Protein AF-A0A2V9IB71-F1 (afdb_monomer_lite)

Structure (mmCIF, N/CA/C/O backbone):
data_AF-A0A2V9IB71-F1
#
_entry.id   AF-A0A2V9IB71-F1
#
loop_
_atom_site.group_PDB
_atom_site.id
_atom_site.type_symbol
_atom_site.label_atom_id
_atom_site.label_alt_id
_atom_site.label_comp_id
_atom_site.label_asym_id
_atom_site.label_entity_id
_atom_site.label_seq_id
_atom_site.pdbx_PDB_ins_code
_atom_site.Cartn_x
_atom_site.Cartn_y
_atom_site.Cartn_z
_atom_site.occupancy
_atom_site.B_iso_or_equiv
_atom_site.auth_seq_id
_atom_site.auth_comp_id
_atom_site.auth_asym_id
_atom_site.auth_atom_id
_atom_site.pdbx_PDB_model_num
ATOM 1 N N . MET A 1 1 ? -5.243 -15.585 31.622 1.00 52.66 1 MET A N 1
ATOM 2 C CA . MET A 1 1 ? -4.274 -14.483 31.849 1.00 52.66 1 MET A CA 1
ATOM 3 C C . MET A 1 1 ? -2.897 -14.805 31.273 1.00 52.66 1 MET A C 1
ATOM 5 O O . MET A 1 1 ? -2.291 -13.898 30.727 1.00 52.66 1 MET A O 1
ATOM 9 N N . PHE A 1 2 ? -2.395 -16.045 31.374 1.00 57.78 2 PHE A N 1
ATOM 10 C CA . PHE A 1 2 ? -1.126 -16.440 30.735 1.00 57.78 2 PHE A CA 1
ATOM 11 C C . PHE A 1 2 ? -1.254 -16.776 29.236 1.00 57.78 2 PHE A C 1
ATOM 13 O O . PHE A 1 2 ? -0.265 -16.691 28.517 1.00 57.78 2 PHE A O 1
ATOM 20 N N . ASP A 1 3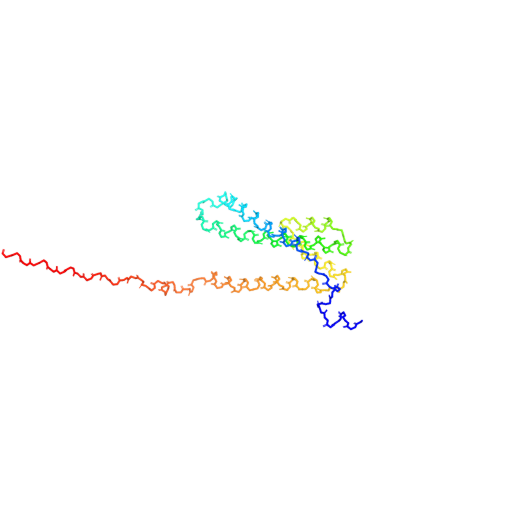 ? -2.456 -17.104 28.749 1.00 55.62 3 ASP A N 1
ATOM 21 C CA . ASP A 1 3 ? -2.676 -17.454 27.336 1.00 55.62 3 ASP A CA 1
ATOM 22 C C . ASP A 1 3 ? -2.537 -16.257 26.379 1.00 55.62 3 ASP A C 1
ATOM 24 O O . ASP A 1 3 ? -2.032 -16.418 25.272 1.00 55.62 3 ASP A O 1
ATOM 28 N N . ASP A 1 4 ? -2.909 -15.049 26.820 1.00 55.03 4 ASP A N 1
ATOM 29 C CA . ASP A 1 4 ? -2.855 -13.828 25.997 1.00 55.03 4 ASP A CA 1
ATOM 30 C C . ASP A 1 4 ? -1.445 -13.209 25.910 1.00 55.03 4 ASP A C 1
ATOM 32 O O . ASP A 1 4 ? -1.207 -12.321 25.097 1.00 55.03 4 ASP A O 1
ATOM 36 N N . THR A 1 5 ? -0.501 -13.633 26.759 1.00 58.12 5 THR A N 1
ATOM 37 C CA . THR A 1 5 ? 0.853 -13.048 26.831 1.00 58.12 5 THR A CA 1
ATOM 38 C C . THR A 1 5 ? 1.955 -13.961 26.302 1.00 58.12 5 THR A C 1
ATOM 40 O O . THR A 1 5 ? 3.039 -13.468 25.995 1.00 58.12 5 THR A O 1
ATOM 43 N N . LEU A 1 6 ? 1.704 -15.269 26.174 1.00 59.66 6 LEU A N 1
ATOM 44 C CA . LEU A 1 6 ? 2.703 -16.245 25.719 1.00 59.66 6 LEU A CA 1
ATOM 45 C C . LEU A 1 6 ? 2.548 -16.674 24.257 1.00 59.66 6 LEU A C 1
ATOM 47 O O . LEU A 1 6 ? 3.479 -17.254 23.700 1.00 59.66 6 LEU A O 1
ATOM 51 N N . LEU A 1 7 ? 1.410 -16.389 23.623 1.00 62.25 7 LEU A N 1
ATOM 52 C CA . LEU A 1 7 ? 1.149 -16.773 22.241 1.00 62.25 7 LEU A CA 1
ATOM 53 C C . LEU A 1 7 ? 0.576 -15.581 21.470 1.00 62.25 7 LEU A C 1
ATOM 55 O O . LEU A 1 7 ? -0.632 -15.381 21.446 1.00 62.25 7 LEU A O 1
ATOM 59 N N . ASP A 1 8 ? 1.420 -14.878 20.7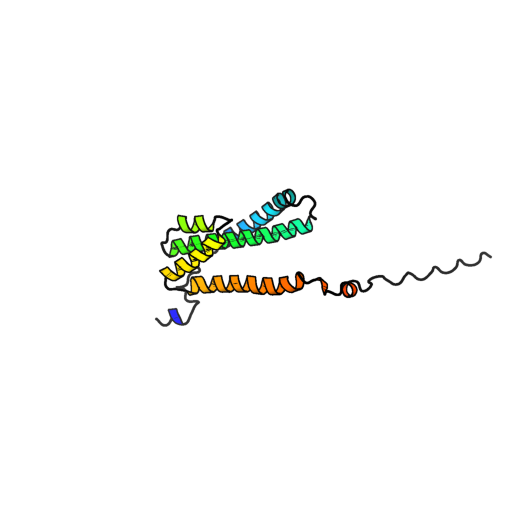08 1.00 55.38 8 ASP A N 1
ATOM 60 C CA . ASP A 1 8 ? 0.968 -13.966 19.632 1.00 55.38 8 ASP A CA 1
ATOM 61 C C . ASP A 1 8 ? 0.079 -14.696 18.586 1.00 55.38 8 ASP A C 1
ATOM 63 O O . ASP A 1 8 ? -0.511 -14.080 17.704 1.00 55.38 8 ASP A O 1
ATOM 67 N N . SER A 1 9 ? -0.023 -16.030 18.676 1.00 55.12 9 SER A N 1
ATOM 68 C CA . SER A 1 9 ? -0.904 -16.906 17.891 1.00 55.12 9 SER A CA 1
ATOM 69 C C . SER A 1 9 ? -2.220 -17.277 18.596 1.00 55.12 9 SER A C 1
ATOM 71 O O . SER A 1 9 ? -2.930 -18.162 18.113 1.00 55.12 9 SER A O 1
ATOM 73 N N . ALA A 1 10 ? -2.549 -16.669 19.742 1.00 53.34 10 ALA A N 1
ATOM 74 C CA . ALA A 1 10 ? -3.798 -16.950 20.441 1.00 53.34 10 ALA A CA 1
ATOM 75 C C . ALA A 1 10 ? -5.014 -16.617 19.541 1.00 53.34 10 ALA A C 1
ATOM 77 O O . ALA A 1 10 ? -5.016 -15.585 18.864 1.00 53.34 10 ALA A O 1
ATOM 78 N N . PRO A 1 11 ? -6.077 -17.448 19.535 1.00 50.25 11 PRO A N 1
ATOM 79 C CA . PRO A 1 11 ? -7.252 -17.259 18.677 1.00 50.25 11 PRO A CA 1
ATOM 80 C C . PRO A 1 11 ? -8.003 -15.934 18.908 1.00 50.25 11 PRO A C 1
ATOM 82 O O . PRO A 1 11 ? -8.854 -15.564 18.099 1.00 50.25 11 PRO A O 1
ATOM 85 N N . SER A 1 12 ? -7.698 -15.217 19.995 1.00 53.78 12 SER A N 1
ATOM 86 C CA . SER A 1 12 ? -8.190 -13.869 20.290 1.00 53.78 12 SER A CA 1
ATOM 87 C C . SER A 1 12 ? -7.629 -12.799 19.337 1.00 53.78 12 SER A C 1
ATOM 89 O O . SER A 1 12 ? -8.268 -11.762 19.150 1.00 53.78 12 SER A O 1
ATOM 91 N N . HIS A 1 13 ? -6.505 -13.057 18.660 1.00 59.75 13 HIS A N 1
ATOM 92 C CA . HIS A 1 13 ? -5.891 -12.161 17.675 1.00 59.75 13 HIS A CA 1
ATOM 93 C C . HIS A 1 13 ? -6.344 -12.496 16.248 1.00 59.75 13 HIS A C 1
ATOM 95 O O . HIS A 1 13 ? -5.562 -12.914 15.393 1.00 59.75 13 HIS A O 1
ATOM 101 N N . ALA A 1 14 ? -7.636 -12.321 15.965 1.00 67.31 14 ALA A N 1
ATOM 102 C CA . ALA A 1 14 ? -8.135 -12.472 14.601 1.00 67.31 14 ALA A CA 1
ATOM 103 C C . ALA A 1 14 ? -7.451 -11.450 13.662 1.00 67.31 14 ALA A C 1
ATOM 105 O O . ALA A 1 14 ? -7.395 -10.259 13.992 1.00 67.31 14 ALA A O 1
ATOM 106 N N . PRO A 1 15 ? -6.953 -11.867 12.482 1.00 74.31 15 PRO A N 1
ATOM 107 C CA . PRO A 1 15 ? -6.295 -10.958 11.552 1.00 74.31 15 PRO A CA 1
ATOM 108 C C . PRO A 1 15 ? -7.268 -9.868 11.086 1.00 74.31 15 PRO A C 1
ATOM 110 O O . PRO A 1 15 ? -8.379 -10.157 10.635 1.00 74.31 15 PRO A O 1
ATOM 113 N N . ILE A 1 16 ? -6.830 -8.605 11.159 1.00 81.62 16 ILE A N 1
ATOM 114 C CA . ILE A 1 16 ? -7.620 -7.433 10.735 1.00 81.62 16 ILE A CA 1
ATOM 115 C C . ILE A 1 16 ? -8.004 -7.564 9.248 1.00 81.62 16 ILE A C 1
ATOM 117 O O . ILE A 1 16 ? -9.139 -7.299 8.847 1.00 81.62 16 ILE A O 1
ATOM 121 N N . LEU A 1 17 ? -7.070 -8.048 8.422 1.00 86.88 17 LEU A N 1
ATOM 122 C CA . LEU A 1 17 ? -7.278 -8.313 7.000 1.00 86.88 17 LEU A CA 1
ATOM 123 C C . LEU A 1 17 ? -7.778 -9.746 6.765 1.00 86.88 17 LEU A C 1
ATOM 125 O O . LEU A 1 17 ? -7.020 -10.711 6.789 1.00 86.88 17 LEU A O 1
ATOM 129 N N . LYS A 1 18 ? -9.070 -9.869 6.458 1.00 90.50 18 LYS A N 1
ATOM 130 C CA . LYS A 1 18 ? -9.700 -11.101 5.941 1.00 90.50 18 LYS A CA 1
ATOM 131 C C . LYS A 1 18 ? -9.290 -11.415 4.492 1.00 90.50 18 LYS A C 1
ATOM 133 O O . LYS A 1 18 ? -8.945 -10.504 3.742 1.00 90.50 18 LYS A O 1
ATOM 138 N N . SER A 1 19 ? -9.456 -12.671 4.059 1.00 88.88 19 SER A N 1
ATOM 139 C CA . SER A 1 19 ? -9.137 -13.146 2.694 1.00 88.88 19 SER A CA 1
ATOM 140 C C . SER A 1 19 ? -9.819 -12.352 1.577 1.00 88.88 19 SER A C 1
ATOM 142 O O . SER A 1 19 ? -9.246 -12.172 0.509 1.00 88.88 19 SER A O 1
ATOM 144 N N . VAL A 1 20 ? -11.015 -11.813 1.830 1.00 90.88 20 VAL A N 1
ATOM 145 C CA . VAL A 1 20 ? -11.730 -10.961 0.866 1.00 90.88 20 VAL A CA 1
ATOM 146 C C . VAL A 1 20 ? -10.924 -9.702 0.523 1.00 90.88 20 VAL A C 1
ATOM 148 O O . VAL A 1 20 ? -10.859 -9.325 -0.641 1.00 90.88 20 VAL A O 1
ATOM 151 N N . HIS A 1 21 ? -10.250 -9.081 1.496 1.00 92.25 21 HIS A N 1
ATOM 152 C CA . HIS A 1 21 ? -9.446 -7.878 1.253 1.00 92.25 21 HIS A CA 1
ATOM 153 C C . HIS A 1 21 ? -8.208 -8.174 0.404 1.00 92.25 21 HIS A C 1
ATOM 155 O O . HIS A 1 21 ? -7.833 -7.367 -0.442 1.00 92.25 21 HIS A O 1
ATOM 161 N N . TRP A 1 22 ? -7.612 -9.356 0.581 1.00 91.94 22 TRP A N 1
ATOM 162 C CA . TRP A 1 22 ? -6.511 -9.821 -0.261 1.00 91.94 22 TRP A CA 1
ATOM 163 C C . TRP A 1 22 ? -6.952 -10.031 -1.710 1.00 91.94 22 TRP A C 1
ATOM 165 O O . TRP A 1 22 ? -6.248 -9.618 -2.627 1.00 91.94 22 TRP A O 1
ATOM 175 N N . ILE A 1 23 ? -8.142 -10.601 -1.924 1.00 94.56 23 ILE A N 1
ATOM 176 C CA . ILE A 1 23 ? -8.715 -10.764 -3.268 1.00 94.56 23 ILE A CA 1
ATOM 177 C C . ILE A 1 23 ? -9.008 -9.399 -3.901 1.00 94.56 23 ILE A C 1
ATOM 179 O O . ILE A 1 23 ? -8.690 -9.197 -5.070 1.00 94.56 23 ILE A O 1
ATOM 183 N N . ILE A 1 24 ? -9.561 -8.447 -3.138 1.00 93.06 24 ILE A N 1
ATOM 184 C CA . ILE A 1 24 ? -9.805 -7.076 -3.616 1.00 93.06 24 ILE A CA 1
ATOM 185 C C . ILE A 1 24 ? -8.493 -6.417 -4.046 1.00 93.06 24 ILE A C 1
ATOM 187 O O . ILE A 1 24 ? -8.423 -5.845 -5.131 1.00 93.06 24 ILE A O 1
ATOM 191 N N . ALA A 1 25 ? -7.445 -6.522 -3.231 1.00 93.38 25 ALA A N 1
ATOM 192 C CA . ALA A 1 25 ? -6.148 -5.945 -3.550 1.00 93.38 25 ALA A CA 1
ATOM 193 C C . ALA A 1 25 ? -5.489 -6.584 -4.773 1.00 93.38 25 ALA A C 1
ATOM 195 O O . ALA A 1 25 ? -4.943 -5.876 -5.617 1.00 93.38 25 ALA A O 1
ATOM 196 N N . LEU A 1 26 ? -5.570 -7.909 -4.900 1.00 95.44 26 LEU A N 1
ATOM 197 C CA . LEU A 1 26 ? -5.055 -8.619 -6.066 1.00 95.44 26 LEU A CA 1
ATOM 198 C C . LEU A 1 26 ? -5.840 -8.238 -7.327 1.00 95.44 26 LEU A C 1
ATOM 200 O O . LEU A 1 26 ? -5.240 -7.962 -8.363 1.00 95.44 26 LEU A O 1
ATOM 204 N N . GLY A 1 27 ? -7.166 -8.132 -7.227 1.00 95.06 27 GLY A N 1
ATOM 205 C CA . GLY A 1 27 ? -8.012 -7.613 -8.298 1.00 95.06 27 GLY A CA 1
ATOM 206 C C . GLY A 1 27 ? -7.626 -6.188 -8.700 1.00 95.06 27 GLY A C 1
ATOM 207 O O . GLY A 1 27 ? -7.449 -5.915 -9.884 1.00 95.06 27 GLY A O 1
ATOM 208 N N . ALA A 1 28 ? -7.413 -5.296 -7.729 1.00 95.44 28 ALA A N 1
ATOM 209 C CA . ALA A 1 28 ? -6.961 -3.928 -7.978 1.00 95.44 28 ALA A CA 1
ATOM 210 C C . ALA A 1 28 ? -5.578 -3.887 -8.648 1.00 95.44 28 ALA A C 1
ATOM 212 O O . ALA A 1 28 ? -5.373 -3.089 -9.560 1.00 95.44 28 ALA A O 1
ATOM 213 N N . ALA A 1 29 ? -4.656 -4.771 -8.258 1.00 95.12 29 ALA A N 1
ATOM 214 C CA . ALA A 1 29 ? -3.340 -4.877 -8.882 1.00 95.12 29 ALA A CA 1
ATOM 215 C C . ALA A 1 29 ? -3.429 -5.305 -10.352 1.00 95.12 29 ALA A C 1
ATOM 217 O O . ALA A 1 29 ? -2.787 -4.709 -11.216 1.00 95.12 29 ALA A O 1
ATOM 218 N N . VAL A 1 30 ? -4.266 -6.305 -10.644 1.00 96.38 30 VAL A N 1
ATOM 219 C CA . VAL A 1 30 ? -4.520 -6.790 -12.007 1.00 96.38 30 VAL A CA 1
ATOM 220 C C . VAL A 1 30 ? -5.167 -5.696 -12.856 1.00 96.38 30 VAL A C 1
ATOM 222 O O . VAL A 1 30 ? -4.722 -5.440 -13.973 1.00 96.38 30 VAL A O 1
ATOM 225 N N . VAL A 1 31 ? -6.168 -4.993 -12.319 1.00 96.00 31 VAL A N 1
ATOM 226 C CA . VAL A 1 31 ? -6.790 -3.848 -12.999 1.00 96.00 31 VAL A CA 1
ATOM 227 C C . VAL A 1 31 ? -5.761 -2.749 -13.252 1.00 96.00 31 VAL A C 1
ATOM 229 O O . VAL A 1 31 ? -5.681 -2.256 -14.372 1.00 96.00 31 VAL A O 1
ATOM 232 N N . GLY A 1 32 ? -4.939 -2.399 -12.260 1.00 93.50 32 GLY A N 1
ATOM 233 C CA . GLY A 1 32 ? -3.876 -1.402 -12.396 1.00 93.50 32 GLY A CA 1
ATOM 234 C C . GLY A 1 32 ? -2.842 -1.771 -13.462 1.00 93.50 32 GLY A C 1
ATOM 235 O O . GLY A 1 32 ? -2.431 -0.904 -14.230 1.00 93.50 32 GLY A O 1
ATOM 236 N N . TYR A 1 33 ? -2.481 -3.054 -13.566 1.00 93.69 33 TYR A N 1
ATOM 237 C CA . TYR A 1 33 ? -1.609 -3.564 -14.625 1.00 93.69 33 TYR A CA 1
ATOM 238 C C . TYR A 1 33 ? -2.226 -3.354 -16.010 1.00 93.69 33 TYR A C 1
ATOM 240 O O . TYR A 1 33 ? -1.604 -2.726 -16.868 1.00 93.69 33 TYR A O 1
ATOM 248 N N . PHE A 1 34 ? -3.464 -3.817 -16.215 1.00 94.19 34 PHE A N 1
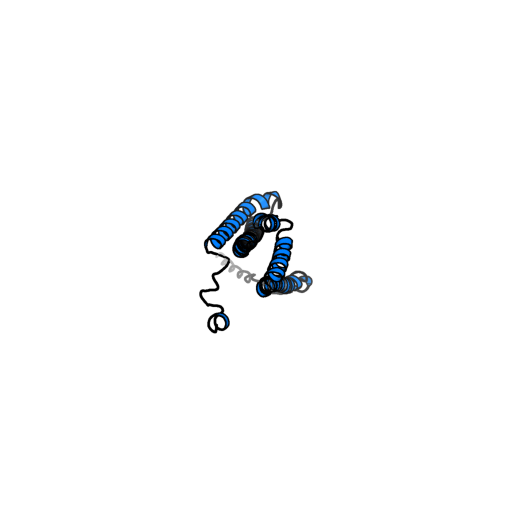ATOM 249 C CA . PHE A 1 34 ? -4.139 -3.679 -17.505 1.00 94.19 34 PHE A CA 1
ATOM 250 C C . PHE A 1 34 ? -4.353 -2.211 -17.878 1.00 94.19 34 PHE A C 1
ATOM 252 O O . PHE A 1 34 ? -4.067 -1.808 -19.005 1.00 94.19 34 PHE A O 1
ATOM 259 N N . LEU A 1 35 ? -4.794 -1.386 -16.928 1.00 92.00 35 LEU A N 1
ATOM 260 C CA . LEU A 1 35 ? -4.974 0.045 -17.152 1.00 92.00 35 LEU A CA 1
ATOM 261 C C . LEU A 1 35 ? -3.643 0.712 -17.517 1.00 92.00 35 LEU A C 1
ATOM 263 O O . LEU A 1 35 ? -3.598 1.509 -18.450 1.00 92.00 35 LEU A O 1
ATOM 267 N N . GLY A 1 36 ? -2.557 0.325 -16.844 1.00 89.69 36 GLY A N 1
ATOM 268 C CA . GLY A 1 36 ? -1.197 0.739 -17.166 1.00 89.69 36 GLY A CA 1
ATOM 269 C C . GLY A 1 36 ? -0.824 0.422 -18.610 1.00 89.69 36 GLY A C 1
ATOM 270 O O . GLY A 1 36 ? -0.411 1.328 -19.332 1.00 89.69 36 GLY A O 1
ATOM 271 N N . THR A 1 37 ? -1.052 -0.808 -19.075 1.00 88.31 37 THR A N 1
ATOM 272 C CA . THR A 1 37 ? -0.690 -1.207 -20.447 1.00 88.31 37 THR A CA 1
ATOM 273 C C . THR A 1 37 ? -1.377 -0.378 -21.529 1.00 88.31 37 THR A C 1
ATOM 275 O O . THR A 1 37 ? -0.795 -0.194 -22.594 1.00 88.31 37 THR A O 1
ATOM 278 N N . TYR A 1 38 ? -2.577 0.149 -21.270 1.00 88.62 38 TYR A N 1
ATOM 279 C CA . TYR A 1 38 ? -3.300 0.994 -22.226 1.00 88.62 38 TYR A CA 1
ATOM 280 C C . TYR A 1 38 ? -3.054 2.497 -22.017 1.00 88.62 38 TYR A C 1
ATOM 282 O O . TYR A 1 38 ? -3.060 3.253 -22.987 1.00 88.62 38 TYR A O 1
ATOM 290 N N . ALA A 1 39 ? -2.823 2.943 -20.779 1.00 87.31 39 ALA A N 1
ATOM 291 C CA . ALA A 1 39 ? -2.677 4.359 -20.436 1.00 87.31 39 ALA A CA 1
ATOM 292 C C . ALA A 1 39 ? -1.229 4.872 -20.529 1.00 87.31 39 ALA A C 1
ATOM 294 O O . ALA A 1 39 ? -1.013 6.003 -20.959 1.00 87.31 39 ALA A O 1
ATOM 295 N N . LEU A 1 40 ? -0.228 4.064 -20.159 1.00 84.62 40 LEU A N 1
ATOM 296 C CA . LEU A 1 40 ? 1.190 4.449 -20.236 1.00 84.62 40 LEU A CA 1
ATOM 297 C C . LEU A 1 40 ? 1.638 4.815 -21.661 1.00 84.62 40 LEU A C 1
ATOM 299 O O . LEU A 1 40 ? 2.281 5.854 -21.798 1.00 84.62 40 LEU A O 1
ATOM 303 N N . PRO A 1 41 ? 1.265 4.074 -22.727 1.00 85.19 41 PRO A N 1
ATOM 304 C CA . PRO A 1 41 ? 1.641 4.431 -24.098 1.00 85.19 41 PRO A CA 1
ATOM 305 C C . PRO A 1 41 ? 1.131 5.805 -24.554 1.00 85.19 41 PRO A C 1
ATOM 307 O O . PRO A 1 41 ? 1.743 6.419 -25.424 1.00 85.19 41 PRO A O 1
ATOM 310 N N . LEU A 1 42 ? 0.030 6.300 -23.969 1.00 84.06 42 LEU A N 1
ATOM 311 C CA . LEU A 1 42 ? -0.484 7.649 -24.238 1.00 84.06 42 LEU A CA 1
ATOM 312 C C . LEU A 1 42 ? 0.447 8.745 -23.695 1.00 84.06 42 LEU A C 1
ATOM 314 O O . LEU A 1 42 ? 0.457 9.853 -24.222 1.00 84.06 42 LEU A O 1
ATOM 318 N N . LEU A 1 43 ? 1.204 8.443 -22.638 1.00 80.06 43 LEU A N 1
ATOM 319 C CA . LEU A 1 43 ? 2.110 9.374 -21.963 1.00 80.06 43 LEU A CA 1
ATOM 320 C C . LEU A 1 43 ? 3.568 9.199 -22.413 1.00 80.06 43 LEU A C 1
ATOM 322 O O . LEU A 1 43 ? 4.319 10.171 -22.436 1.00 80.06 43 LEU A O 1
ATOM 326 N N . SER A 1 44 ? 3.977 7.980 -22.778 1.00 71.50 44 SER A N 1
ATOM 327 C CA . SER A 1 44 ? 5.353 7.619 -23.147 1.00 71.50 44 SER A CA 1
ATOM 328 C C . SER A 1 44 ? 5.500 7.281 -24.635 1.00 71.50 44 SER A C 1
ATOM 330 O O . SER A 1 44 ? 6.070 6.250 -24.996 1.00 71.50 44 SER A O 1
ATOM 332 N N . ALA A 1 45 ? 4.973 8.150 -25.507 1.00 74.88 45 ALA A N 1
ATOM 333 C CA . ALA A 1 45 ? 4.956 7.963 -26.959 1.00 74.88 45 ALA A CA 1
ATOM 334 C C . ALA A 1 45 ? 6.284 7.385 -27.500 1.00 74.88 45 ALA A C 1
ATOM 336 O O . ALA A 1 45 ? 7.325 8.039 -27.457 1.00 74.88 45 ALA A O 1
ATOM 337 N N . GLY A 1 46 ? 6.237 6.145 -28.006 1.00 71.31 46 GLY A N 1
ATOM 338 C CA . GLY A 1 46 ? 7.388 5.456 -28.604 1.00 71.31 46 GLY A CA 1
ATOM 339 C C . GLY A 1 46 ? 8.210 4.550 -27.675 1.00 71.31 46 GLY A C 1
ATOM 340 O O . GLY A 1 46 ? 9.249 4.054 -28.106 1.00 71.31 46 GLY A O 1
ATOM 341 N N . ALA A 1 47 ? 7.785 4.305 -26.432 1.00 77.19 47 ALA A N 1
ATOM 342 C CA . ALA A 1 47 ? 8.454 3.345 -25.551 1.00 77.19 47 ALA A CA 1
ATOM 343 C C . ALA A 1 47 ? 8.348 1.890 -26.064 1.00 77.19 47 ALA A C 1
ATOM 345 O O . ALA A 1 47 ? 7.326 1.477 -26.612 1.00 77.19 47 ALA A O 1
ATOM 346 N N . ASP A 1 48 ? 9.406 1.099 -25.849 1.00 86.38 48 ASP A N 1
ATOM 347 C CA . ASP A 1 48 ? 9.440 -0.333 -26.177 1.00 86.38 48 ASP A CA 1
ATOM 348 C C . ASP A 1 48 ? 8.310 -1.083 -25.427 1.00 86.38 48 ASP A C 1
ATOM 350 O O . ASP A 1 48 ? 8.150 -0.885 -24.214 1.00 86.38 48 ASP A O 1
ATOM 354 N N . PRO A 1 49 ? 7.545 -1.972 -26.095 1.00 84.06 49 PRO A N 1
ATOM 355 C CA . PRO A 1 49 ? 6.502 -2.785 -25.463 1.00 84.06 49 PRO A CA 1
ATOM 356 C C . PRO A 1 49 ? 6.945 -3.508 -24.183 1.00 84.06 49 PRO A C 1
ATOM 358 O O . PRO A 1 49 ? 6.159 -3.640 -23.240 1.00 84.06 49 PRO A O 1
ATOM 361 N N . LYS A 1 50 ? 8.207 -3.949 -24.105 1.00 86.81 50 LYS A N 1
ATOM 362 C CA . LYS A 1 50 ? 8.758 -4.591 -22.900 1.00 86.81 50 LYS A CA 1
ATOM 363 C C . LYS A 1 50 ? 8.856 -3.619 -21.727 1.00 86.81 50 LYS A C 1
ATOM 365 O O . LYS A 1 50 ? 8.528 -3.988 -20.599 1.00 86.81 50 LYS A O 1
ATOM 370 N N . VAL A 1 51 ? 9.267 -2.379 -21.990 1.00 87.25 51 VAL A N 1
ATOM 371 C CA . VAL A 1 51 ? 9.364 -1.320 -20.974 1.00 87.25 51 VAL A CA 1
ATOM 372 C C . VAL A 1 51 ? 7.972 -0.957 -20.470 1.00 87.25 51 VAL A C 1
ATOM 374 O O . VAL A 1 51 ? 7.768 -0.880 -19.260 1.00 87.25 51 VAL A O 1
ATOM 377 N N . ILE A 1 52 ? 6.996 -0.835 -21.372 1.00 87.50 52 ILE A N 1
ATOM 378 C CA . ILE A 1 52 ? 5.596 -0.563 -21.016 1.00 87.50 52 ILE A CA 1
ATOM 379 C C . ILE A 1 52 ? 5.033 -1.686 -20.138 1.00 87.50 52 ILE A C 1
ATOM 381 O O . ILE A 1 52 ? 4.396 -1.404 -19.122 1.00 87.50 52 ILE A O 1
ATOM 385 N N . SER A 1 53 ? 5.303 -2.955 -20.466 1.00 88.12 53 SER A N 1
ATOM 386 C CA . SER A 1 53 ? 4.871 -4.086 -19.633 1.00 88.12 53 SER A CA 1
ATOM 387 C C . SER A 1 53 ? 5.508 -4.050 -18.242 1.00 88.12 53 SER A C 1
ATOM 389 O O . SER A 1 53 ? 4.821 -4.279 -17.246 1.00 88.12 53 SER A O 1
ATOM 391 N N . MET A 1 54 ? 6.802 -3.735 -18.142 1.00 89.56 54 MET A N 1
ATOM 392 C CA . MET A 1 54 ? 7.482 -3.632 -16.847 1.00 89.56 54 MET A CA 1
ATOM 393 C C . MET A 1 54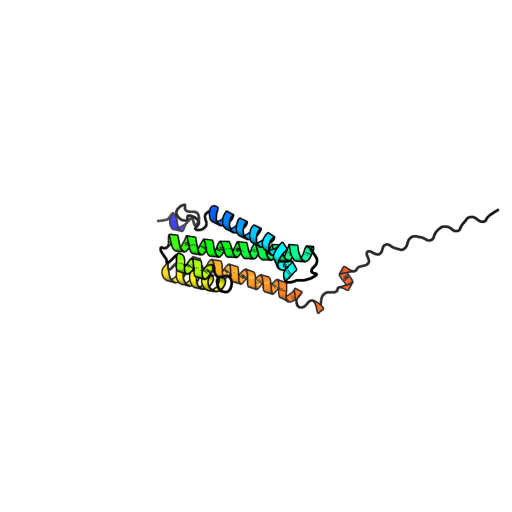 ? 6.945 -2.465 -16.006 1.00 89.56 54 MET A C 1
ATOM 395 O O . MET A 1 54 ? 6.644 -2.648 -14.827 1.00 89.56 54 MET A O 1
ATOM 399 N N . GLN A 1 55 ? 6.750 -1.291 -16.613 1.00 90.19 55 GLN A N 1
ATOM 400 C CA . GLN A 1 55 ? 6.162 -0.122 -15.950 1.00 90.19 55 GLN A CA 1
ATOM 401 C C . GLN A 1 55 ? 4.727 -0.388 -15.484 1.00 90.19 55 GLN A C 1
ATOM 403 O O . GLN A 1 55 ? 4.362 -0.018 -14.369 1.00 90.19 55 GLN A O 1
ATOM 408 N N . SER A 1 56 ? 3.935 -1.088 -16.295 1.00 90.31 56 SER A N 1
ATOM 409 C CA . SER A 1 56 ? 2.572 -1.497 -15.938 1.00 90.31 56 SER A CA 1
ATOM 410 C C . SER A 1 56 ? 2.567 -2.494 -14.780 1.00 90.31 56 SER A C 1
ATOM 412 O O . SER A 1 56 ? 1.711 -2.411 -13.904 1.00 90.31 56 SER A O 1
ATOM 414 N N . GLY A 1 57 ? 3.548 -3.404 -14.729 1.00 92.75 57 GLY A N 1
ATOM 415 C CA . GLY A 1 57 ? 3.762 -4.317 -13.601 1.00 92.75 57 GLY A CA 1
ATOM 416 C C . GLY A 1 57 ? 4.008 -3.570 -12.294 1.00 92.75 57 GLY A C 1
ATOM 417 O O . GLY A 1 57 ? 3.328 -3.817 -11.299 1.00 92.75 57 GLY A O 1
ATOM 418 N N . ILE A 1 58 ? 4.930 -2.605 -12.319 1.00 92.19 58 ILE A N 1
ATOM 419 C CA . ILE A 1 58 ? 5.237 -1.750 -11.164 1.00 92.19 58 ILE A CA 1
ATOM 420 C C . ILE A 1 58 ? 3.990 -0.971 -10.730 1.00 92.19 58 ILE A C 1
ATOM 422 O O . ILE A 1 58 ? 3.650 -0.967 -9.547 1.00 92.19 58 ILE A O 1
ATOM 426 N N . LEU A 1 59 ? 3.272 -0.365 -11.679 1.00 93.06 59 LEU A N 1
ATOM 427 C CA . LEU A 1 59 ? 2.037 0.363 -11.396 1.00 93.06 59 LEU A CA 1
ATOM 428 C C . LEU A 1 59 ? 0.976 -0.544 -10.758 1.00 93.06 59 LEU A C 1
ATOM 430 O O . LEU A 1 59 ? 0.387 -0.168 -9.750 1.00 93.06 59 LEU A O 1
ATOM 434 N N . GLY A 1 60 ? 0.766 -1.746 -11.299 1.00 94.12 60 GLY A N 1
ATOM 435 C CA . GLY A 1 60 ? -0.165 -2.730 -10.748 1.00 94.12 60 GLY A CA 1
ATOM 436 C C . GLY A 1 60 ? 0.170 -3.103 -9.304 1.00 94.12 60 GLY A C 1
ATOM 437 O O . GLY A 1 60 ? -0.707 -3.068 -8.443 1.00 94.12 60 GLY A O 1
ATOM 438 N N . VAL A 1 61 ? 1.442 -3.375 -8.998 1.00 94.50 61 VAL A N 1
ATOM 439 C CA . VAL A 1 61 ? 1.882 -3.658 -7.619 1.00 94.50 61 VAL A CA 1
ATOM 440 C C . VAL A 1 61 ? 1.609 -2.468 -6.695 1.00 94.50 61 VAL A C 1
ATOM 442 O O . VAL A 1 61 ? 1.057 -2.660 -5.613 1.00 94.50 61 VAL A O 1
ATOM 445 N N . LEU A 1 62 ? 1.922 -1.240 -7.120 1.00 93.25 62 LEU A N 1
ATOM 446 C CA . LEU A 1 62 ? 1.655 -0.034 -6.326 1.00 93.25 62 LEU A CA 1
ATOM 447 C C . LEU A 1 62 ? 0.156 0.170 -6.072 1.00 93.25 62 LEU A C 1
ATOM 449 O O . LEU A 1 62 ? -0.234 0.456 -4.940 1.00 93.25 62 LEU A O 1
ATOM 453 N N . VAL A 1 63 ? -0.688 -0.032 -7.088 1.00 94.94 63 VAL A N 1
ATOM 454 C CA . VAL A 1 63 ? -2.152 0.038 -6.954 1.00 94.94 63 VAL A CA 1
ATOM 455 C C . VAL A 1 63 ? -2.667 -1.045 -6.004 1.00 94.94 63 VAL A C 1
ATOM 457 O O . VAL A 1 63 ? -3.505 -0.754 -5.152 1.00 94.94 63 VAL A O 1
ATOM 460 N N . GLY A 1 64 ? -2.147 -2.271 -6.089 1.00 94.44 64 GLY A N 1
ATOM 461 C CA . GLY A 1 64 ? -2.496 -3.364 -5.178 1.00 94.44 64 GLY A CA 1
ATOM 462 C C . GLY A 1 64 ? -2.121 -3.071 -3.725 1.00 94.44 64 GLY A C 1
ATOM 463 O O . GLY A 1 64 ? -2.952 -3.210 -2.826 1.00 94.44 64 GLY A O 1
ATOM 464 N N . CYS A 1 65 ? -0.894 -2.602 -3.492 1.00 93.25 65 CYS A N 1
ATOM 465 C CA . CYS A 1 65 ? -0.431 -2.177 -2.171 1.00 93.25 65 CYS A CA 1
ATOM 466 C C . CYS A 1 65 ? -1.290 -1.034 -1.618 1.00 93.25 65 CYS A C 1
ATOM 468 O O . CYS A 1 65 ? -1.675 -1.058 -0.452 1.00 93.25 65 CYS A O 1
ATOM 470 N N . TYR A 1 66 ? -1.645 -0.062 -2.456 1.00 93.00 66 TYR A N 1
ATOM 471 C CA . TYR A 1 66 ? -2.519 1.040 -2.067 1.00 93.00 66 TYR A CA 1
ATOM 472 C C . TYR A 1 66 ? -3.949 0.575 -1.746 1.00 93.00 66 TYR A C 1
ATOM 474 O O . TYR A 1 66 ? -4.551 1.007 -0.767 1.00 93.00 66 TYR A O 1
ATOM 482 N N . ALA A 1 67 ? -4.492 -0.376 -2.505 1.00 94.56 67 ALA A N 1
ATOM 483 C CA . ALA A 1 67 ? -5.779 -0.983 -2.182 1.00 94.56 67 ALA A CA 1
ATOM 484 C C . ALA A 1 67 ? -5.740 -1.713 -0.826 1.00 94.56 67 ALA A C 1
ATOM 486 O O . ALA A 1 67 ? -6.705 -1.625 -0.062 1.00 94.56 67 ALA A O 1
ATOM 487 N N . LEU A 1 68 ? -4.626 -2.379 -0.488 1.00 93.31 68 LEU A N 1
ATOM 488 C CA . LEU A 1 68 ? -4.437 -2.988 0.834 1.00 93.31 68 LEU A CA 1
ATOM 489 C C . LEU A 1 68 ? -4.412 -1.953 1.956 1.00 93.31 68 LEU A C 1
ATOM 491 O O . LEU A 1 68 ? -5.039 -2.201 2.985 1.00 93.31 68 LEU A O 1
ATOM 495 N N . THR A 1 69 ? -3.741 -0.809 1.788 1.00 92.88 69 THR A N 1
ATOM 496 C CA . THR A 1 69 ? -3.719 0.227 2.836 1.00 92.88 69 THR A CA 1
ATOM 497 C C . THR A 1 69 ? -5.117 0.787 3.084 1.00 92.88 69 THR A C 1
ATOM 499 O O . THR A 1 69 ? -5.532 0.894 4.237 1.00 92.88 69 THR A O 1
ATOM 502 N N . VAL A 1 70 ? -5.894 1.048 2.029 1.00 94.12 70 VAL A N 1
ATOM 503 C CA . VAL A 1 70 ? -7.294 1.490 2.150 1.00 94.12 70 VAL A CA 1
ATOM 504 C C . VAL A 1 70 ? -8.156 0.420 2.825 1.00 94.12 70 VAL A C 1
ATOM 506 O O . VAL A 1 70 ? -8.910 0.733 3.747 1.00 94.12 70 VAL A O 1
ATOM 509 N N . CYS A 1 71 ? -8.027 -0.848 2.419 1.00 94.19 71 CYS A N 1
ATOM 510 C CA . CYS A 1 71 ? -8.760 -1.957 3.036 1.00 94.19 71 CYS A CA 1
ATOM 511 C C . CYS A 1 71 ? -8.401 -2.130 4.515 1.00 94.19 71 CYS A C 1
ATOM 513 O O . CYS A 1 71 ? -9.289 -2.367 5.332 1.00 94.19 71 CYS A O 1
ATOM 515 N N . TYR A 1 72 ? -7.120 -1.991 4.861 1.00 93.06 72 TYR A N 1
ATOM 516 C CA . TYR A 1 72 ? -6.651 -2.036 6.239 1.00 93.06 72 TYR A CA 1
ATOM 517 C C . TYR A 1 72 ? -7.291 -0.925 7.071 1.00 93.06 72 TYR A C 1
ATOM 519 O O . TYR A 1 72 ? -7.899 -1.223 8.093 1.00 93.06 72 TYR A O 1
ATOM 527 N N . VAL A 1 73 ? -7.223 0.334 6.617 1.00 94.12 73 VAL A N 1
ATOM 528 C CA . VAL A 1 73 ? -7.824 1.475 7.333 1.00 94.12 73 VAL A CA 1
ATOM 529 C C . VAL A 1 73 ? -9.330 1.289 7.486 1.00 94.12 73 VAL A C 1
ATOM 531 O O . VAL A 1 73 ? -9.874 1.516 8.565 1.00 94.12 73 VAL A O 1
ATOM 534 N N . TYR A 1 74 ? -10.010 0.825 6.436 1.00 93.38 74 TYR A N 1
ATOM 535 C CA . TYR A 1 74 ? -11.442 0.550 6.474 1.00 93.38 74 TYR A CA 1
ATOM 536 C C . TYR A 1 74 ? -11.803 -0.533 7.503 1.00 93.38 74 TYR A C 1
ATOM 538 O O . TYR A 1 74 ? -12.701 -0.328 8.325 1.00 93.38 74 TYR A O 1
ATOM 546 N N . ALA A 1 75 ? -11.108 -1.672 7.477 1.00 91.44 75 ALA A N 1
ATOM 547 C CA . ALA A 1 75 ? -11.347 -2.778 8.398 1.00 91.44 75 ALA A CA 1
ATOM 548 C C . ALA A 1 75 ? -10.994 -2.393 9.843 1.00 91.44 75 ALA A C 1
ATOM 550 O O . ALA A 1 75 ? -11.786 -2.631 10.753 1.00 91.44 75 ALA A O 1
ATOM 551 N N . ASP A 1 76 ? -9.861 -1.730 10.058 1.00 91.12 76 ASP A N 1
ATOM 552 C CA . ASP A 1 76 ? -9.405 -1.327 11.388 1.00 91.12 76 ASP A CA 1
ATOM 553 C C . ASP A 1 76 ? -10.327 -0.259 12.008 1.00 91.12 76 ASP A C 1
ATOM 555 O O . ASP A 1 76 ? -10.739 -0.392 13.160 1.00 91.12 76 ASP A O 1
ATOM 559 N N . CYS A 1 77 ? -10.787 0.731 11.230 1.00 91.06 77 CYS A N 1
ATOM 560 C CA . CYS A 1 77 ? -11.776 1.710 11.701 1.00 91.06 77 CYS A CA 1
ATOM 561 C C . CYS A 1 77 ? -13.089 1.053 12.141 1.00 91.06 77 CYS A C 1
ATOM 563 O O . CYS A 1 77 ? -13.670 1.460 13.148 1.00 91.06 77 CYS A O 1
ATOM 565 N N . ARG A 1 78 ? -13.562 0.043 11.396 1.00 89.19 78 ARG A N 1
ATOM 566 C CA . ARG A 1 78 ? -14.773 -0.721 11.737 1.00 89.19 78 ARG A CA 1
ATOM 567 C C . ARG A 1 78 ? -14.601 -1.499 13.037 1.00 89.19 78 ARG A C 1
ATOM 569 O O . ARG A 1 78 ? -15.551 -1.579 13.807 1.00 89.19 78 ARG A O 1
ATOM 576 N N . HIS A 1 79 ? -13.417 -2.061 13.268 1.00 86.94 79 HIS A N 1
ATOM 577 C CA . HIS A 1 79 ? -13.110 -2.813 14.484 1.00 86.94 79 HIS A CA 1
ATOM 578 C C . HIS A 1 79 ? -13.016 -1.898 15.716 1.00 86.94 79 HIS A C 1
ATOM 580 O O . HIS A 1 79 ? -13.464 -2.281 16.791 1.00 86.94 79 HIS A O 1
ATOM 586 N N . LEU A 1 80 ? -12.474 -0.687 15.558 1.00 86.81 80 LEU A N 1
ATOM 587 C CA . LEU A 1 80 ? -12.273 0.276 16.652 1.00 86.81 80 LEU A CA 1
ATOM 588 C C . LEU A 1 80 ? -13.453 1.232 16.879 1.00 86.81 80 LEU A C 1
ATOM 590 O O . LEU A 1 80 ? -13.442 2.000 17.837 1.00 86.81 80 LEU A O 1
ATOM 594 N N . GLY A 1 81 ? -14.455 1.228 15.995 1.00 86.88 81 GLY A N 1
ATOM 595 C CA . GLY A 1 81 ? -15.597 2.145 16.067 1.00 86.88 81 GLY A CA 1
ATOM 596 C C . GLY A 1 81 ? -15.268 3.597 15.692 1.00 86.88 81 GLY A C 1
ATOM 597 O O . GLY A 1 81 ? -16.010 4.508 16.056 1.00 86.88 81 GLY A O 1
ATOM 598 N N . PHE A 1 82 ? -14.169 3.839 14.970 1.00 90.38 82 PHE A N 1
ATOM 599 C CA . PHE A 1 82 ? -13.814 5.170 14.467 1.00 90.38 82 PHE A CA 1
ATOM 600 C C . PHE A 1 82 ? -14.634 5.550 13.224 1.00 90.38 82 PHE A C 1
ATOM 602 O O . PHE A 1 82 ? -15.295 4.713 12.601 1.00 90.38 82 PHE A O 1
ATOM 609 N N . SER A 1 83 ? -14.581 6.830 12.831 1.00 90.19 83 SER A N 1
ATOM 610 C CA . SER A 1 83 ? -15.270 7.377 11.653 1.00 90.19 83 SER A CA 1
ATOM 611 C C . SER A 1 83 ? -14.743 6.766 10.347 1.00 90.19 83 SER A C 1
ATOM 613 O O . SER A 1 83 ? -13.925 7.344 9.631 1.00 90.19 83 SER A O 1
ATOM 615 N N . THR A 1 84 ? -15.256 5.579 10.020 1.00 89.44 84 THR A N 1
ATOM 616 C CA . THR A 1 84 ? -14.780 4.734 8.915 1.00 89.44 84 THR A CA 1
ATOM 617 C C . THR A 1 84 ? -14.824 5.474 7.582 1.00 89.44 84 THR A C 1
ATOM 619 O O . THR A 1 84 ? -13.873 5.407 6.813 1.00 89.44 84 THR A O 1
ATOM 622 N N . ALA A 1 85 ? -15.902 6.218 7.319 1.00 88.62 85 ALA A N 1
ATOM 623 C CA . ALA A 1 85 ? -16.052 6.966 6.075 1.00 88.62 85 ALA A CA 1
ATOM 624 C C . ALA A 1 85 ? -14.993 8.069 5.931 1.00 88.62 85 ALA A C 1
ATOM 626 O O . ALA A 1 85 ? -14.416 8.212 4.862 1.00 88.62 85 ALA A O 1
ATOM 627 N N . LEU A 1 86 ? -14.695 8.814 7.000 1.00 91.00 86 LEU A N 1
ATOM 628 C CA . LEU A 1 86 ? -13.719 9.904 6.960 1.00 91.00 86 LEU A CA 1
ATOM 629 C C . LEU A 1 86 ? -12.313 9.361 6.706 1.00 91.00 86 LEU A C 1
ATOM 631 O O . LEU A 1 86 ? -11.657 9.768 5.756 1.00 91.00 86 LEU A O 1
ATOM 635 N N . TRP A 1 87 ? -11.866 8.399 7.510 1.00 91.50 87 TRP A N 1
ATOM 636 C CA . TRP A 1 87 ? -10.501 7.891 7.388 1.00 91.50 87 TRP A CA 1
ATOM 637 C C . TRP A 1 87 ? -10.291 7.079 6.110 1.00 91.50 87 TRP A C 1
ATOM 639 O O . TRP A 1 87 ? -9.296 7.290 5.424 1.00 91.50 87 TRP A O 1
ATOM 649 N N . ALA A 1 88 ? -11.247 6.231 5.718 1.00 89.56 88 ALA A N 1
ATOM 650 C CA . ALA A 1 88 ? -11.121 5.465 4.481 1.00 89.56 88 ALA A CA 1
ATOM 651 C C . ALA A 1 88 ? -11.139 6.363 3.233 1.00 89.56 88 ALA A C 1
ATOM 653 O O . ALA A 1 88 ? -10.370 6.113 2.310 1.00 89.56 88 ALA A O 1
ATOM 654 N N . THR A 1 89 ? -11.968 7.417 3.194 1.00 89.69 89 THR A N 1
ATOM 655 C CA . THR A 1 89 ? -12.004 8.337 2.037 1.00 89.69 89 THR A CA 1
ATOM 656 C C . THR A 1 89 ? -10.742 9.184 1.934 1.00 89.69 89 THR A C 1
ATOM 658 O O . THR A 1 89 ? -10.197 9.319 0.841 1.00 89.69 89 THR A O 1
ATOM 661 N N . LEU A 1 90 ? -10.233 9.696 3.058 1.00 92.19 90 LEU A N 1
ATOM 662 C CA . LEU A 1 90 ? -8.974 10.441 3.087 1.00 92.19 90 LEU A CA 1
ATOM 663 C C . LEU A 1 90 ? -7.793 9.566 2.651 1.00 92.19 90 LEU A C 1
ATOM 665 O O . LEU A 1 90 ? -6.961 10.004 1.857 1.00 92.19 90 LEU A O 1
ATOM 669 N N . THR A 1 91 ? -7.741 8.314 3.114 1.00 91.62 91 THR A N 1
ATOM 670 C CA . THR A 1 91 ? -6.705 7.365 2.694 1.00 91.62 91 THR A CA 1
ATOM 671 C C . THR A 1 91 ? -6.867 6.925 1.241 1.00 91.62 91 THR A C 1
ATOM 673 O O . THR A 1 91 ? -5.850 6.691 0.602 1.00 91.62 91 THR A O 1
ATOM 676 N N . ALA A 1 92 ? -8.087 6.854 0.697 1.00 91.56 92 ALA A N 1
ATOM 677 C CA . ALA A 1 92 ? -8.361 6.460 -0.692 1.00 91.56 92 ALA A CA 1
ATOM 678 C C . ALA A 1 92 ? -8.061 7.547 -1.741 1.00 91.56 92 ALA A C 1
ATOM 680 O O . ALA A 1 92 ? -8.114 7.266 -2.940 1.00 91.56 92 ALA A O 1
ATOM 681 N N . LEU A 1 93 ? -7.724 8.771 -1.320 1.00 90.81 93 LEU A N 1
ATOM 682 C CA . LEU A 1 93 ? -7.324 9.839 -2.233 1.00 90.81 93 LEU A CA 1
ATOM 683 C C . LEU A 1 93 ? -5.869 9.633 -2.712 1.00 90.81 93 LEU A C 1
ATOM 685 O O . LEU A 1 93 ? -4.951 9.771 -1.906 1.00 90.81 93 LEU A O 1
ATOM 689 N N . PRO A 1 94 ? -5.595 9.370 -4.002 1.00 81.69 94 PRO A N 1
ATOM 690 C CA . PRO A 1 94 ? -4.289 8.863 -4.447 1.00 81.69 94 PRO A CA 1
ATOM 691 C C . PRO A 1 94 ? -3.114 9.828 -4.221 1.00 81.69 94 PRO A C 1
ATOM 693 O O . PRO A 1 94 ? -1.996 9.387 -3.978 1.00 81.69 94 PRO A O 1
ATOM 696 N N . LEU A 1 95 ? -3.354 11.143 -4.250 1.00 82.69 95 LEU A N 1
ATOM 697 C CA . LEU A 1 95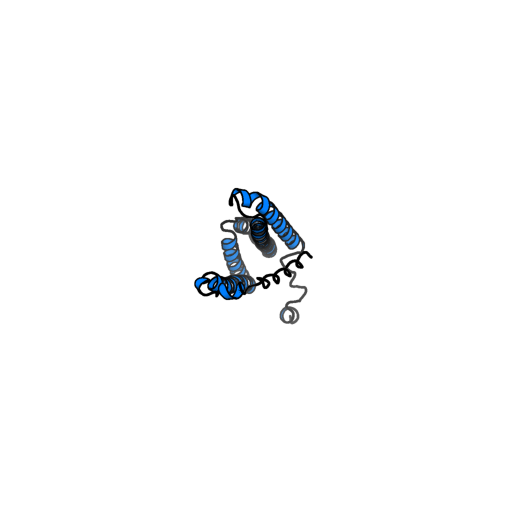 ? -2.304 12.162 -4.097 1.00 82.69 95 LEU A CA 1
ATOM 698 C C . LEU A 1 95 ? -1.795 12.319 -2.655 1.00 82.69 95 LEU A C 1
ATOM 700 O O . LEU A 1 95 ? -0.653 12.708 -2.439 1.00 82.69 95 LEU A O 1
ATOM 704 N N . VAL A 1 96 ? -2.645 12.048 -1.666 1.00 87.94 96 VAL A N 1
ATOM 705 C CA . VAL A 1 96 ? -2.379 12.319 -0.236 1.00 87.94 96 VAL A CA 1
ATOM 706 C C . VAL A 1 96 ? -2.630 11.100 0.648 1.00 87.94 96 VAL A C 1
ATOM 708 O O . VAL A 1 96 ? -2.378 11.133 1.850 1.00 87.94 96 VAL A O 1
ATOM 711 N N . GLY A 1 97 ? -3.098 10.001 0.064 1.00 87.44 97 GLY A N 1
ATOM 712 C CA . GLY A 1 97 ? -3.585 8.832 0.778 1.00 87.44 97 GLY A CA 1
ATOM 713 C C . GLY A 1 97 ? -2.518 8.161 1.626 1.00 87.44 97 GLY A C 1
ATOM 714 O O . GLY A 1 97 ? -2.802 7.747 2.744 1.00 87.44 97 GLY A O 1
ATOM 715 N N . PHE A 1 98 ? -1.270 8.132 1.150 1.00 87.94 98 PHE A N 1
ATOM 716 C CA . PHE A 1 98 ? -0.143 7.620 1.931 1.00 87.94 98 PHE A CA 1
ATOM 717 C C . PHE A 1 98 ? 0.148 8.478 3.173 1.00 87.94 98 PHE A C 1
ATOM 719 O O . PHE A 1 98 ? 0.382 7.945 4.255 1.00 87.94 98 PHE A O 1
ATOM 726 N N . LEU A 1 99 ? 0.060 9.807 3.055 1.00 91.81 99 LEU A N 1
ATOM 727 C CA . LEU A 1 99 ? 0.222 10.711 4.195 1.00 91.81 99 LEU A CA 1
ATOM 728 C C . LEU A 1 99 ? -0.912 10.517 5.211 1.00 91.81 99 LEU A C 1
ATOM 730 O O . LEU A 1 99 ? -0.653 10.397 6.408 1.00 91.81 99 LEU A O 1
ATOM 734 N N . PHE A 1 100 ? -2.158 10.415 4.740 1.00 93.25 100 PHE A N 1
ATOM 735 C CA . PHE A 1 100 ? -3.303 10.122 5.605 1.00 93.25 100 PHE A CA 1
ATOM 736 C C . PHE A 1 100 ? -3.233 8.734 6.236 1.00 93.25 100 PHE A C 1
ATOM 738 O O . PHE A 1 100 ? -3.659 8.580 7.375 1.00 93.25 100 PHE A O 1
ATOM 745 N N . PHE A 1 101 ? -2.664 7.743 5.549 1.00 93.81 101 PHE A N 1
ATOM 746 C CA . PHE A 1 101 ? -2.385 6.429 6.121 1.00 93.81 101 PHE A CA 1
ATOM 747 C C . PHE A 1 101 ? -1.403 6.529 7.294 1.00 93.81 101 PHE A C 1
ATOM 749 O O . PHE A 1 101 ? -1.694 6.011 8.369 1.00 93.81 101 PHE A O 1
ATOM 756 N N . LEU A 1 102 ? -0.288 7.253 7.143 1.00 93.88 102 LEU A N 1
ATOM 757 C CA . LEU A 1 102 ? 0.653 7.464 8.248 1.00 93.88 102 LEU A CA 1
ATOM 758 C C . LEU A 1 102 ? -0.008 8.204 9.418 1.00 93.88 102 LEU A C 1
ATOM 760 O O . LEU A 1 102 ? 0.074 7.743 10.555 1.00 93.88 102 LEU A O 1
ATOM 764 N N . LEU A 1 103 ? -0.723 9.302 9.149 1.00 94.31 103 LEU A N 1
ATOM 765 C CA . LEU A 1 103 ? -1.472 10.034 10.177 1.00 94.31 103 LEU A CA 1
ATOM 766 C C . LEU A 1 103 ? -2.500 9.143 10.881 1.00 94.31 103 LEU A C 1
ATOM 768 O O . LEU A 1 103 ? -2.628 9.212 12.103 1.00 94.31 103 LEU A O 1
ATOM 772 N N . TYR A 1 104 ? -3.192 8.283 10.132 1.00 94.06 104 TYR A N 1
ATOM 773 C CA . TYR A 1 104 ? -4.125 7.308 10.681 1.00 94.06 104 TYR A CA 1
ATOM 774 C C . TYR A 1 104 ? -3.429 6.331 11.631 1.00 94.06 104 TYR A C 1
ATOM 776 O O . TYR A 1 104 ? -3.950 6.077 12.714 1.00 94.06 104 TYR A O 1
ATOM 784 N N . LEU A 1 105 ? -2.253 5.808 11.275 1.00 93.62 105 LEU A N 1
ATOM 785 C CA . LEU A 1 105 ? -1.511 4.893 12.145 1.00 93.62 105 LEU A CA 1
ATOM 786 C C . LEU A 1 105 ? -1.141 5.555 13.477 1.00 93.62 105 LEU A C 1
ATOM 788 O O . LEU A 1 105 ? -1.407 4.982 14.534 1.00 93.62 105 LEU A O 1
ATOM 792 N N . PHE A 1 106 ? -0.604 6.779 13.450 1.00 94.44 106 PHE A N 1
ATOM 793 C CA . PHE A 1 106 ? -0.294 7.532 14.672 1.00 94.44 106 PHE A CA 1
ATOM 794 C C . PHE A 1 106 ? -1.551 7.874 15.478 1.00 94.44 106 PHE A C 1
ATOM 796 O O . PHE A 1 106 ? -1.557 7.746 16.704 1.00 94.44 106 PHE A O 1
ATOM 803 N N . TYR A 1 107 ? -2.634 8.259 14.802 1.00 93.75 107 TYR A N 1
ATOM 804 C CA . TYR A 1 107 ? -3.921 8.517 15.441 1.00 93.75 107 TYR A CA 1
ATOM 805 C C . TYR A 1 107 ? -4.450 7.257 16.141 1.00 93.75 107 TYR A C 1
ATOM 807 O O . TYR A 1 107 ? -4.741 7.299 17.338 1.00 93.75 107 TYR A O 1
ATOM 815 N N . SER A 1 108 ? -4.499 6.129 15.428 1.00 91.81 108 SER A N 1
ATOM 816 C CA . SER A 1 108 ? -4.956 4.831 15.933 1.00 91.81 108 SER A CA 1
ATOM 817 C C . SER A 1 108 ? -4.107 4.368 17.121 1.00 91.81 108 SER A C 1
ATOM 819 O O . SER A 1 108 ? -4.665 4.017 18.162 1.00 91.81 108 SER A O 1
ATOM 821 N N . ALA A 1 109 ? -2.776 4.475 17.045 1.00 91.50 109 ALA A N 1
ATOM 822 C CA . ALA A 1 109 ? -1.875 4.162 18.158 1.00 91.50 109 ALA A CA 1
ATOM 823 C C . ALA A 1 109 ? -2.113 5.061 19.382 1.00 91.50 109 ALA A C 1
ATOM 825 O O . ALA A 1 109 ? -2.234 4.563 20.499 1.00 91.50 109 ALA A O 1
ATOM 826 N N . SER A 1 110 ? -2.259 6.376 19.188 1.00 93.25 110 SER A N 1
ATOM 827 C CA . SER A 1 110 ? -2.485 7.314 20.299 1.00 93.25 110 SER A CA 1
ATOM 828 C C . SER A 1 110 ? -3.822 7.093 21.014 1.00 93.25 110 SER A C 1
ATOM 830 O O . SER A 1 110 ? -3.926 7.320 22.218 1.00 93.25 110 SER A O 1
ATOM 832 N N . LYS A 1 111 ? -4.851 6.643 20.282 1.00 90.69 111 LYS A N 1
ATOM 833 C CA . LYS A 1 111 ? -6.192 6.390 20.823 1.00 90.69 111 LYS A CA 1
ATOM 834 C C . LYS A 1 111 ? -6.339 5.017 21.460 1.00 90.69 111 LYS A C 1
ATOM 836 O O . LYS A 1 111 ? -7.098 4.889 22.413 1.00 90.69 111 LYS A O 1
ATOM 841 N N . THR A 1 112 ? -5.644 4.012 20.938 1.00 87.62 112 THR A N 1
ATOM 842 C CA . THR A 1 112 ? -5.704 2.640 21.463 1.00 87.62 112 THR A CA 1
ATOM 843 C C . THR A 1 112 ? -4.646 2.361 22.527 1.00 87.62 112 THR A C 1
ATOM 845 O O . THR A 1 112 ? -4.786 1.404 23.279 1.00 87.62 112 THR A O 1
ATOM 848 N N . GLY A 1 113 ? -3.591 3.180 22.605 1.00 87.88 113 GLY A N 1
ATOM 849 C CA . GLY A 1 113 ? -2.428 2.941 23.464 1.00 87.88 113 GLY A CA 1
ATOM 850 C C . GLY A 1 113 ? -1.479 1.861 22.929 1.00 87.88 113 GLY A C 1
ATOM 851 O O . GLY A 1 113 ? -0.384 1.698 23.464 1.00 87.88 113 GLY A O 1
ATOM 852 N N . ASP A 1 114 ? -1.860 1.155 21.859 1.00 87.75 114 ASP A N 1
ATOM 853 C CA . ASP A 1 114 ? -1.052 0.117 21.229 1.00 87.75 114 ASP A CA 1
ATOM 854 C C . ASP A 1 114 ? -0.212 0.696 20.086 1.00 87.75 114 ASP A C 1
ATOM 856 O O . ASP A 1 114 ? -0.623 0.793 18.925 1.00 87.75 114 ASP A O 1
ATOM 860 N N . TRP A 1 115 ? 1.014 1.076 20.435 1.00 87.56 115 TRP A N 1
ATOM 861 C CA . TRP A 1 115 ? 1.977 1.644 19.498 1.00 87.56 115 TRP A CA 1
ATOM 862 C C . TRP A 1 115 ? 2.488 0.647 18.460 1.00 87.56 115 TRP A C 1
ATOM 864 O O . TRP A 1 115 ? 2.950 1.094 17.408 1.00 87.56 115 TRP A O 1
ATOM 874 N N . LYS A 1 116 ? 2.356 -0.672 18.682 1.00 87.38 116 LYS A N 1
ATOM 875 C CA . LYS A 1 116 ? 2.798 -1.690 17.710 1.00 87.38 116 LYS A CA 1
ATOM 876 C C . LYS A 1 116 ? 2.102 -1.507 16.361 1.00 87.38 116 LYS A C 1
ATOM 878 O O . LYS A 1 116 ? 2.708 -1.710 15.311 1.00 87.38 116 LYS A O 1
ATOM 883 N N . ARG A 1 117 ? 0.853 -1.037 16.387 1.00 85.00 117 ARG A N 1
ATOM 884 C CA . ARG A 1 117 ? 0.034 -0.758 15.200 1.00 85.00 117 ARG A CA 1
ATOM 885 C C . ARG A 1 117 ? 0.630 0.312 14.289 1.00 85.00 117 ARG A C 1
ATOM 887 O O . ARG A 1 117 ? 0.431 0.241 13.082 1.00 85.00 117 ARG A O 1
ATOM 894 N N . ALA A 1 118 ? 1.358 1.279 14.848 1.00 91.38 118 ALA A N 1
ATOM 895 C CA . ALA A 1 118 ? 2.027 2.324 14.078 1.00 91.38 118 ALA A CA 1
ATOM 896 C C . ALA A 1 118 ? 3.500 2.008 13.821 1.00 91.38 118 ALA A C 1
ATOM 898 O O . ALA A 1 118 ? 3.978 2.185 12.703 1.00 91.38 118 ALA A O 1
ATOM 899 N N . THR A 1 119 ? 4.224 1.523 14.830 1.00 92.06 119 THR A N 1
ATOM 900 C CA . THR A 1 119 ? 5.673 1.328 14.723 1.00 92.06 119 THR A CA 1
ATOM 901 C C . THR A 1 119 ? 6.038 0.213 13.752 1.00 92.06 119 THR A C 1
ATOM 903 O O . THR A 1 119 ? 7.003 0.377 13.010 1.00 92.06 119 THR A O 1
ATOM 906 N N . ILE A 1 120 ? 5.257 -0.874 13.687 1.00 91.69 120 ILE A N 1
ATOM 907 C CA . ILE A 1 120 ? 5.549 -1.999 12.788 1.00 91.69 120 ILE A CA 1
ATOM 908 C C . ILE A 1 120 ? 5.450 -1.574 11.311 1.00 91.69 120 ILE A C 1
ATOM 910 O O . ILE A 1 120 ? 6.454 -1.702 10.607 1.00 91.69 120 ILE A O 1
ATOM 914 N N . PRO A 1 121 ? 4.323 -1.024 10.802 1.00 90.56 121 PRO A N 1
ATOM 915 C CA . PRO A 1 121 ? 4.253 -0.613 9.399 1.00 90.56 121 PRO A CA 1
ATOM 916 C C . PRO A 1 121 ? 5.253 0.494 9.054 1.00 90.56 121 PRO A C 1
ATOM 918 O O . PRO A 1 121 ? 5.857 0.456 7.984 1.00 90.56 121 PRO A O 1
ATOM 921 N N . VAL A 1 122 ? 5.460 1.460 9.957 1.00 93.19 122 VAL A N 1
ATOM 922 C CA . VAL A 1 122 ? 6.412 2.560 9.742 1.00 93.19 122 VAL A CA 1
ATOM 923 C C . VAL A 1 122 ? 7.846 2.038 9.626 1.00 93.19 122 VAL A C 1
ATOM 925 O O . VAL A 1 122 ? 8.573 2.493 8.745 1.00 93.19 122 VAL A O 1
ATOM 928 N N . ALA A 1 123 ? 8.240 1.057 10.444 1.00 94.12 123 ALA A N 1
ATOM 929 C CA . ALA A 1 123 ? 9.559 0.436 10.357 1.00 94.12 123 ALA A CA 1
ATOM 930 C C . ALA A 1 123 ? 9.775 -0.265 9.008 1.00 94.12 123 ALA A C 1
ATOM 932 O O . ALA A 1 123 ? 10.788 -0.025 8.360 1.00 94.12 123 ALA A O 1
ATOM 933 N N . TYR A 1 124 ? 8.808 -1.060 8.534 1.00 93.00 124 TYR A N 1
ATOM 934 C CA . TYR A 1 124 ? 8.914 -1.716 7.224 1.00 93.00 124 TYR A CA 1
ATOM 935 C C . TYR A 1 124 ? 8.959 -0.719 6.062 1.00 93.00 124 TYR A C 1
ATOM 937 O O . TYR A 1 124 ? 9.723 -0.911 5.121 1.00 93.00 124 TYR A O 1
ATOM 945 N N . ILE A 1 125 ? 8.171 0.358 6.121 1.00 91.81 125 ILE A N 1
ATOM 946 C CA . ILE A 1 125 ? 8.215 1.434 5.120 1.00 91.81 125 ILE A CA 1
ATOM 947 C C . ILE A 1 125 ? 9.606 2.073 5.093 1.00 91.81 125 ILE A C 1
ATOM 949 O O . ILE A 1 125 ? 10.177 2.257 4.018 1.00 91.81 125 ILE A O 1
ATOM 953 N N . PHE A 1 126 ? 10.153 2.400 6.264 1.00 94.50 126 PHE A N 1
ATOM 954 C CA . PHE A 1 126 ? 11.484 2.986 6.378 1.00 94.50 126 PHE A CA 1
ATOM 955 C C . PHE A 1 126 ? 12.569 2.036 5.859 1.00 94.50 126 PHE A C 1
ATOM 957 O O . PHE A 1 126 ? 13.441 2.472 5.114 1.00 94.50 126 PHE A O 1
ATOM 964 N N . GLU A 1 127 ? 12.473 0.743 6.171 1.00 95.56 127 GLU A N 1
ATOM 965 C CA . GLU A 1 127 ? 13.401 -0.286 5.694 1.00 95.56 127 GLU A CA 1
ATOM 966 C C . GLU A 1 127 ? 13.366 -0.418 4.167 1.00 95.56 127 GLU A C 1
ATOM 968 O O . GLU A 1 127 ? 14.412 -0.405 3.523 1.00 95.56 127 GLU A O 1
ATOM 973 N N . ILE A 1 128 ? 12.175 -0.464 3.557 1.00 92.94 128 ILE A N 1
ATOM 974 C CA . ILE A 1 128 ? 12.026 -0.509 2.093 1.00 92.94 128 ILE A CA 1
ATOM 975 C C . ILE A 1 128 ? 12.676 0.720 1.446 1.00 92.94 128 ILE A C 1
ATOM 977 O O . ILE A 1 128 ? 13.358 0.590 0.429 1.00 92.94 128 ILE A O 1
ATOM 981 N N . ILE A 1 129 ? 12.492 1.907 2.033 1.00 93.44 129 ILE A N 1
ATOM 982 C CA . ILE A 1 129 ? 13.113 3.144 1.543 1.00 93.44 129 ILE A CA 1
ATOM 983 C C . ILE A 1 129 ? 14.635 3.081 1.699 1.00 93.44 129 ILE A C 1
ATOM 985 O O . ILE A 1 129 ? 15.349 3.403 0.754 1.00 93.44 129 ILE A O 1
ATOM 989 N N . LEU A 1 130 ? 15.142 2.654 2.857 1.00 95.56 130 LEU A N 1
ATOM 990 C CA . LEU A 1 130 ? 16.576 2.579 3.139 1.00 95.56 130 LEU A CA 1
ATOM 991 C C . LEU A 1 130 ? 17.266 1.581 2.207 1.00 95.56 130 LEU A C 1
ATOM 993 O O . LEU A 1 130 ? 18.227 1.945 1.527 1.00 95.56 130 LEU A O 1
ATOM 997 N N . VAL A 1 131 ? 16.749 0.355 2.120 1.00 95.31 131 VAL A N 1
ATOM 998 C CA . VAL A 1 131 ? 17.251 -0.687 1.213 1.00 95.31 131 VAL A CA 1
ATOM 999 C C . VAL A 1 131 ? 17.147 -0.223 -0.240 1.00 95.31 131 VAL A C 1
ATOM 1001 O O . VAL A 1 131 ? 18.102 -0.374 -1.002 1.00 95.31 131 VAL A O 1
ATOM 1004 N N . GLY A 1 132 ? 16.031 0.406 -0.617 1.00 91.06 132 GLY A N 1
ATOM 1005 C CA . GLY A 1 132 ? 15.854 1.019 -1.931 1.00 91.06 132 GLY A CA 1
ATOM 1006 C C . GLY A 1 132 ? 16.951 2.039 -2.238 1.00 91.06 132 GLY A C 1
ATOM 1007 O O . GLY A 1 132 ? 17.623 1.920 -3.257 1.00 91.06 132 GLY A O 1
ATOM 1008 N N . CYS A 1 133 ? 17.203 2.993 -1.342 1.00 92.38 133 CYS A N 1
ATOM 1009 C CA . CYS A 1 133 ? 18.277 3.979 -1.479 1.00 92.38 133 CYS A CA 1
ATOM 1010 C C . CYS A 1 133 ? 19.665 3.330 -1.567 1.00 92.38 133 CYS A C 1
ATOM 1012 O O . CYS A 1 133 ? 20.480 3.763 -2.381 1.00 92.38 133 CYS A O 1
ATOM 1014 N N . LEU A 1 134 ? 19.933 2.285 -0.779 1.00 91.75 134 LEU A N 1
ATOM 1015 C CA . LEU A 1 134 ? 21.207 1.563 -0.791 1.00 91.75 134 LEU A CA 1
ATOM 1016 C C . LEU A 1 134 ? 21.466 0.871 -2.138 1.00 91.75 134 LEU A C 1
ATOM 1018 O O . LEU A 1 134 ? 22.609 0.810 -2.582 1.00 91.75 134 LEU A O 1
ATOM 1022 N N . ILE A 1 135 ? 20.413 0.380 -2.799 1.00 89.62 135 ILE A N 1
ATOM 1023 C CA . ILE A 1 135 ? 20.486 -0.215 -4.141 1.00 89.62 135 ILE A CA 1
ATOM 1024 C C . ILE A 1 135 ? 20.552 0.871 -5.221 1.00 89.62 135 ILE A C 1
ATOM 1026 O O . ILE A 1 135 ? 21.331 0.755 -6.166 1.00 89.62 135 ILE A O 1
ATOM 1030 N N . LEU A 1 136 ? 19.748 1.931 -5.106 1.00 87.00 136 LEU A N 1
ATOM 1031 C CA . LEU A 1 136 ? 19.695 2.999 -6.105 1.00 87.00 136 LEU A CA 1
ATOM 1032 C C . LEU A 1 136 ? 20.984 3.822 -6.137 1.00 87.00 136 LEU A C 1
ATOM 1034 O O . LEU A 1 136 ? 21.428 4.180 -7.221 1.00 87.00 136 LEU A O 1
ATOM 1038 N N . TYR A 1 137 ? 21.600 4.111 -4.990 1.00 87.44 137 TYR A N 1
ATOM 1039 C CA . TYR A 1 137 ? 22.819 4.919 -4.910 1.00 87.44 137 TYR A CA 1
ATOM 1040 C C . TYR A 1 137 ? 23.945 4.434 -5.850 1.00 87.44 137 TYR A C 1
ATOM 1042 O O . TYR A 1 137 ? 24.372 5.221 -6.699 1.00 87.44 137 TYR A O 1
ATOM 1050 N N . PRO A 1 138 ? 24.397 3.162 -5.811 1.00 83.25 138 PRO A N 1
ATOM 1051 C CA . PRO A 1 138 ? 25.412 2.671 -6.745 1.00 83.25 138 PRO A CA 1
ATOM 1052 C C . PRO A 1 138 ? 24.917 2.628 -8.200 1.00 83.25 138 PRO A C 1
ATOM 1054 O O . PRO A 1 138 ? 25.709 2.827 -9.116 1.00 83.25 138 PRO A O 1
ATOM 1057 N N . LEU A 1 139 ? 23.615 2.414 -8.430 1.00 83.06 139 LEU A N 1
ATOM 1058 C CA . LEU A 1 139 ? 23.007 2.456 -9.767 1.00 83.06 139 LEU A CA 1
ATOM 1059 C C . LEU A 1 139 ? 22.863 3.875 -10.341 1.00 83.06 139 LEU A C 1
ATOM 1061 O O . LEU A 1 139 ? 22.669 4.022 -11.544 1.00 83.06 139 LEU A O 1
ATOM 1065 N N . LEU A 1 140 ? 22.930 4.918 -9.519 1.00 82.19 140 LEU A N 1
ATOM 1066 C CA . LEU A 1 140 ? 22.949 6.304 -9.987 1.00 82.19 140 LEU A CA 1
ATOM 1067 C C . LEU A 1 140 ? 24.385 6.773 -10.256 1.00 82.19 140 LEU A C 1
ATOM 1069 O O . LEU A 1 140 ? 24.611 7.554 -11.175 1.00 82.19 140 LEU A O 1
ATOM 1073 N N . VAL A 1 141 ? 25.371 6.233 -9.531 1.00 77.69 141 VAL A N 1
ATOM 1074 C CA . VAL A 1 141 ? 26.811 6.505 -9.715 1.00 77.69 141 VAL A CA 1
ATOM 1075 C C . VAL A 1 141 ? 27.444 5.466 -10.665 1.00 77.69 141 VAL A C 1
ATOM 1077 O O . VAL A 1 141 ? 28.481 4.865 -10.393 1.00 77.69 141 VAL A O 1
ATOM 1080 N N . VAL A 1 142 ? 26.809 5.236 -11.823 1.00 60.66 142 VAL A N 1
ATOM 1081 C CA . VAL A 1 142 ? 27.215 4.231 -12.839 1.00 60.66 142 VAL A CA 1
ATOM 1082 C C . VAL A 1 142 ? 28.497 4.602 -13.595 1.00 60.66 142 VAL A C 1
ATOM 1084 O O . VAL A 1 142 ? 29.029 3.796 -14.360 1.00 60.66 142 VAL A O 1
ATOM 1087 N N . GLU A 1 143 ? 29.055 5.788 -13.362 1.00 59.28 143 GLU A N 1
ATOM 1088 C CA . GLU A 1 143 ? 30.297 6.229 -14.010 1.00 59.28 143 GLU A CA 1
ATOM 1089 C C . GLU A 1 143 ? 31.527 5.373 -13.641 1.00 59.28 143 GLU A C 1
ATOM 1091 O O . GLU A 1 143 ? 32.532 5.418 -14.344 1.00 59.28 143 GLU A O 1
ATOM 1096 N N . GLY A 1 144 ? 31.436 4.534 -12.600 1.00 57.09 144 GLY A N 1
ATOM 1097 C CA . GLY A 1 144 ? 32.492 3.601 -12.189 1.00 57.09 144 GLY A CA 1
ATOM 1098 C C . GLY A 1 144 ? 32.362 2.153 -12.690 1.00 57.09 144 GLY A C 1
ATOM 1099 O O . GLY A 1 144 ? 33.231 1.343 -12.368 1.00 57.09 144 GLY A O 1
ATOM 1100 N N . LEU A 1 145 ? 31.312 1.775 -13.438 1.00 57.53 145 LEU A N 1
ATOM 1101 C CA . LEU A 1 145 ? 31.171 0.384 -13.903 1.00 57.53 145 LEU A CA 1
ATOM 1102 C C . LEU A 1 145 ? 32.057 0.113 -15.139 1.00 57.53 145 LEU A C 1
ATOM 1104 O O . LEU A 1 145 ? 31.884 0.782 -16.163 1.00 57.53 145 LEU A O 1
ATOM 1108 N N . PRO A 1 146 ? 32.949 -0.903 -15.118 1.00 58.66 146 PRO A N 1
ATOM 1109 C CA . PRO A 1 146 ? 33.789 -1.260 -16.256 1.00 58.66 146 PRO A CA 1
ATOM 1110 C C . PRO A 1 146 ? 32.936 -1.955 -17.324 1.00 58.66 146 PRO A C 1
ATOM 1112 O O . PRO A 1 146 ? 32.889 -3.181 -17.429 1.00 58.66 146 PRO A O 1
ATOM 1115 N N . LYS A 1 147 ? 32.251 -1.157 -18.152 1.00 55.97 147 LYS A N 1
ATOM 1116 C CA . LYS A 1 147 ? 31.447 -1.621 -19.301 1.00 55.97 147 LYS A CA 1
ATOM 1117 C C . LYS A 1 147 ? 32.263 -2.496 -20.265 1.00 55.97 147 LYS A C 1
ATOM 1119 O O . LYS A 1 147 ? 31.704 -3.341 -20.955 1.00 55.97 147 LYS A O 1
ATOM 1124 N N . SER A 1 148 ? 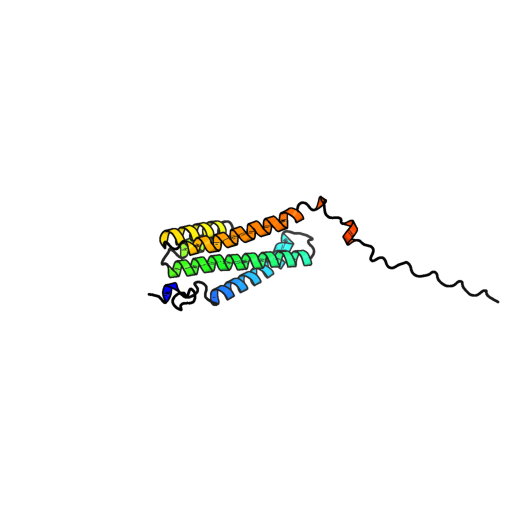33.587 -2.337 -20.258 1.00 55.50 148 SER A N 1
ATOM 1125 C CA . SER A 1 148 ? 34.548 -3.159 -20.997 1.00 55.50 148 SER A CA 1
ATOM 1126 C C . SER A 1 148 ? 34.583 -4.628 -20.557 1.00 55.50 148 SER A C 1
ATOM 1128 O O . SER A 1 148 ? 34.860 -5.488 -21.385 1.00 55.50 148 SER A O 1
ATOM 1130 N N . SER A 1 149 ? 34.271 -4.947 -19.295 1.00 57.28 149 SER A N 1
ATOM 1131 C CA . SER A 1 149 ? 34.342 -6.326 -18.771 1.00 57.28 149 SER A CA 1
ATOM 1132 C C . SER A 1 149 ? 33.091 -7.158 -19.077 1.00 57.28 149 SER A C 1
ATOM 1134 O O . SER A 1 149 ? 33.155 -8.382 -19.088 1.00 57.28 149 SER A O 1
ATOM 1136 N N . LEU A 1 150 ? 31.954 -6.509 -19.360 1.00 58.03 150 LEU A N 1
ATOM 1137 C CA . LEU A 1 150 ? 30.717 -7.180 -19.793 1.00 58.03 150 LEU A CA 1
ATOM 1138 C C . LEU A 1 150 ? 30.665 -7.404 -21.313 1.00 58.03 150 LEU A C 1
ATOM 1140 O O . LEU A 1 150 ? 29.875 -8.213 -21.787 1.00 58.03 150 LEU A O 1
ATOM 1144 N N . MET A 1 151 ? 31.522 -6.714 -22.072 1.00 56.09 151 MET A N 1
ATOM 1145 C CA . MET A 1 151 ? 31.715 -6.900 -23.513 1.00 56.09 151 MET A CA 1
ATOM 1146 C C . MET A 1 151 ? 32.966 -7.731 -23.827 1.00 56.09 151 MET A C 1
ATOM 1148 O O . MET A 1 151 ? 33.575 -7.531 -24.877 1.00 56.09 151 MET A O 1
ATOM 1152 N N . VAL A 1 152 ? 33.376 -8.657 -22.946 1.00 60.88 152 VAL A N 1
ATOM 1153 C CA . VAL A 1 152 ? 34.419 -9.640 -23.285 1.00 60.88 152 VAL A CA 1
ATOM 1154 C C . VAL A 1 152 ? 33.887 -10.525 -24.412 1.00 60.88 152 VAL A C 1
ATOM 1156 O O . VAL A 1 152 ? 33.209 -11.522 -24.198 1.00 60.88 152 VAL A O 1
ATOM 1159 N N . SER A 1 153 ? 34.143 -10.052 -25.628 1.00 58.34 153 SER A N 1
ATOM 1160 C CA . SER A 1 153 ? 34.327 -10.756 -26.885 1.00 58.34 153 SER A CA 1
ATOM 1161 C C . SER A 1 153 ? 33.704 -12.155 -26.941 1.00 58.34 153 SER A C 1
ATOM 1163 O O . SER A 1 153 ? 34.397 -13.164 -26.932 1.00 58.34 153 SER A O 1
ATOM 1165 N N . LEU A 1 154 ? 32.382 -12.211 -27.119 1.00 60.22 154 LEU A N 1
ATOM 1166 C CA . LEU A 1 154 ? 31.715 -13.357 -27.753 1.00 60.22 154 LEU A CA 1
ATOM 1167 C C . LEU A 1 154 ? 31.869 -13.318 -29.288 1.00 60.22 154 LEU A C 1
ATOM 1169 O O . LEU A 1 154 ? 31.057 -13.879 -30.019 1.00 60.22 154 LEU A O 1
ATOM 1173 N N . THR A 1 155 ? 32.888 -12.632 -29.811 1.00 63.06 155 THR A N 1
ATOM 1174 C CA . THR A 1 155 ? 33.290 -12.795 -31.207 1.00 63.06 155 THR A CA 1
ATOM 1175 C C . THR A 1 155 ? 34.016 -14.126 -31.337 1.00 63.06 155 THR A C 1
ATOM 1177 O O . THR A 1 155 ? 35.127 -14.301 -30.838 1.00 63.06 155 THR A O 1
ATOM 1180 N N . ALA A 1 156 ? 33.360 -15.080 -31.999 1.00 65.38 156 ALA A N 1
ATOM 1181 C CA . ALA A 1 156 ? 33.994 -16.320 -32.416 1.00 65.38 156 ALA A CA 1
ATOM 1182 C C . ALA A 1 156 ? 35.206 -15.991 -33.312 1.00 65.38 156 ALA A C 1
ATOM 1184 O O . ALA A 1 156 ? 35.117 -15.061 -34.123 1.00 65.38 156 ALA A O 1
ATOM 1185 N N . PRO A 1 157 ? 36.335 -16.711 -33.179 1.00 67.50 157 PRO A N 1
ATOM 1186 C CA . PRO A 1 157 ? 37.479 -16.510 -34.059 1.00 67.50 157 PRO A CA 1
ATOM 1187 C C . PRO A 1 157 ? 37.036 -16.653 -35.529 1.00 67.50 157 PRO A C 1
ATOM 1189 O O . PRO A 1 157 ? 36.201 -17.514 -35.824 1.00 67.50 157 PRO A O 1
ATOM 1192 N N . PRO A 1 158 ? 37.536 -15.802 -36.447 1.00 68.88 158 PRO A N 1
ATOM 1193 C CA . PRO A 1 158 ? 37.111 -15.813 -37.844 1.00 68.88 158 PRO A CA 1
ATOM 1194 C C . PRO A 1 158 ? 37.328 -17.203 -38.473 1.00 68.88 158 PRO A C 1
ATOM 1196 O O . PRO A 1 158 ? 38.323 -17.862 -38.153 1.00 68.88 158 PRO A O 1
ATOM 1199 N N . PRO A 1 159 ? 36.407 -17.673 -39.341 1.00 71.06 159 PRO A N 1
ATOM 1200 C CA . PRO A 1 159 ? 36.476 -19.011 -39.916 1.00 71.06 159 PRO A CA 1
ATOM 1201 C C . PRO A 1 159 ? 37.773 -19.196 -40.724 1.00 71.06 159 PRO A C 1
ATOM 1203 O O . PRO A 1 159 ? 38.197 -18.263 -41.414 1.00 71.06 159 PRO A O 1
ATOM 1206 N N . PRO A 1 160 ? 38.418 -20.376 -40.640 1.00 74.00 160 PRO A N 1
ATOM 1207 C CA . PRO A 1 160 ? 39.681 -20.642 -41.318 1.00 74.00 160 PRO A CA 1
ATOM 1208 C C . PRO A 1 160 ? 39.543 -20.448 -42.840 1.00 74.00 160 PRO A C 1
ATOM 1210 O O . PRO A 1 160 ? 38.509 -20.814 -43.408 1.00 74.00 160 PRO A O 1
ATOM 1213 N N . PRO A 1 161 ? 40.557 -19.859 -43.504 1.00 71.94 161 PRO A N 1
ATOM 1214 C CA . PRO A 1 161 ? 40.502 -19.528 -44.924 1.00 71.94 161 PRO A CA 1
ATOM 1215 C C . PRO A 1 161 ? 40.223 -20.775 -45.786 1.00 71.94 161 PRO A C 1
ATOM 1217 O O . PRO A 1 161 ? 40.781 -21.841 -45.503 1.00 71.94 161 PRO A O 1
ATOM 1220 N N . PRO A 1 162 ? 39.376 -20.663 -46.831 1.00 71.38 162 PRO A N 1
ATOM 1221 C CA . PRO A 1 162 ? 39.069 -21.767 -47.734 1.00 71.38 162 PRO A CA 1
ATOM 1222 C C . PRO A 1 162 ? 40.351 -22.372 -48.332 1.00 71.38 162 PRO A C 1
ATOM 1224 O O . PRO A 1 162 ? 41.235 -21.612 -48.738 1.00 71.38 162 PRO A O 1
ATOM 1227 N N . PRO A 1 163 ? 40.466 -23.712 -48.417 1.00 74.19 163 PRO A N 1
ATOM 1228 C CA . PRO A 1 163 ? 41.573 -24.366 -49.104 1.00 74.19 163 PRO A CA 1
ATOM 1229 C C . PRO A 1 163 ? 41.715 -23.827 -50.539 1.00 74.19 163 PRO A C 1
ATOM 1231 O O . PRO A 1 163 ? 40.696 -23.675 -51.220 1.00 74.19 163 PRO A O 1
ATOM 1234 N N . PRO A 1 164 ? 42.943 -23.539 -51.012 1.00 74.94 164 PRO A N 1
ATOM 1235 C CA . PRO A 1 164 ? 43.182 -23.114 -52.386 1.00 74.94 164 PRO A CA 1
ATOM 1236 C C . PRO A 1 164 ? 42.553 -24.105 -53.380 1.00 74.94 164 PRO A C 1
ATOM 1238 O O . PRO A 1 164 ? 42.696 -25.316 -53.183 1.00 74.94 164 PRO A O 1
ATOM 1241 N N . PRO A 1 165 ? 41.873 -23.627 -54.441 1.00 75.38 165 PRO A N 1
ATOM 1242 C CA . PRO A 1 165 ? 41.361 -24.492 -55.495 1.00 75.38 165 PRO A CA 1
ATOM 1243 C C . PRO A 1 165 ? 42.487 -25.373 -56.062 1.00 75.38 165 PRO A C 1
ATOM 1245 O O . PRO A 1 165 ? 43.579 -24.851 -56.312 1.00 75.38 165 PRO A O 1
ATOM 1248 N N . PRO A 1 166 ? 42.253 -26.683 -56.272 1.00 73.31 166 PRO A N 1
ATOM 1249 C CA . PRO A 1 166 ? 43.217 -27.556 -56.928 1.00 73.31 166 PRO A CA 1
ATOM 1250 C C . PRO A 1 166 ? 43.647 -26.957 -58.277 1.00 73.31 166 PRO A C 1
ATOM 1252 O O . PRO A 1 166 ? 42.778 -26.485 -59.017 1.00 73.31 166 PRO A O 1
ATOM 1255 N N . PRO A 1 167 ? 44.951 -26.964 -58.618 1.00 64.06 167 PRO A N 1
ATOM 1256 C CA . PRO A 1 167 ? 45.410 -26.553 -59.937 1.00 64.06 167 PRO A CA 1
ATOM 1257 C C . PRO A 1 167 ? 44.669 -27.348 -61.014 1.00 64.06 167 PRO A C 1
ATOM 1259 O O . PRO A 1 167 ? 44.612 -28.577 -60.945 1.00 64.06 167 PRO A O 1
ATOM 1262 N N . ALA A 1 168 ? 44.087 -26.648 -61.986 1.00 59.12 168 ALA A N 1
ATOM 1263 C CA . ALA A 1 168 ? 43.551 -27.296 -63.173 1.00 59.12 168 ALA A CA 1
ATOM 1264 C C . ALA A 1 168 ? 44.704 -28.001 -63.907 1.00 59.12 168 ALA A C 1
ATOM 1266 O O . ALA A 1 168 ? 45.751 -27.388 -64.128 1.00 59.12 168 ALA A O 1
ATOM 1267 N N . ALA A 1 169 ? 44.509 -29.289 -64.201 1.00 56.62 169 ALA A N 1
ATOM 1268 C CA . ALA A 1 169 ? 45.413 -30.109 -65.004 1.00 56.62 169 ALA A CA 1
ATOM 1269 C C . ALA A 1 169 ? 45.356 -29.721 -66.487 1.00 56.62 169 ALA A C 1
ATOM 1271 O O . ALA A 1 169 ? 44.257 -29.327 -66.945 1.00 56.62 169 ALA A O 1
#

Secondary structure (DSSP, 8-state):
--HHHH-TT-TT---SS-HHHHHHHHHHHHHHHHHHHHHHHHHSTT--HHHHHHHHHHHHHHHHHHHHHHHHHHHHHHHHT--HHHHHHHHH-TTTHHHHHHHHHHHHHHHHS-THHHHHHHHHHHHHHHHHHHHHHHHH-GGGS-HHHHT----PPPPPPPPPPPPP-

Radius of gyration: 27.17 Å; chains: 1; bounding box: 62×42×97 Å

Sequence (169 aa):
MFDDTLLDSAPSHAPILKSVHWIIALGAAVVGYFLGTYALPLLSAGADPKVISMQSGILGVLVGCYALTVCYVYADCRHLGFSTALWATLTALPLVGFLFFLLYLFYSASKTGDWKRATIPVAYIFEIILVGCLILYPLLVVEGLPKSSLMVSLTAPPPPPPPPPPPAA

pLDDT: mean 82.88, std 13.48, range [50.25, 96.38]

Foldseek 3Di:
DVQVVPDPPRPVCDPLDDPVLLVVLLVQLVVQLVCQLVVVCVVVPPDDSVVSNVVSNVRSNVRSVLSSLLSSLLSVCVVVVHPNVVLSVQLNPVVCNVVSSLVSQVVSCVVVVPNCSNPVVVVVVVVCVVVVCVVVVVVVVVVPDPPVVVPPDPPDDPDDDDDPDDDDD